Protein AF-A0A9W6UZD1-F1 (afdb_monomer_lite)

Sequence (83 aa):
MLPVSEMRGFQRAPRGFIMCEHWPPCPPATAPEHGSARLVAYHPEQGWGLLCNGVVIFDDGGELPPGDRLVSLSRLQAAAPVG

Organism: NCBI:txid115335

Radius of gyration: 20.05 Å; chains: 1; bounding box: 58×26×63 Å

InterPro domains:
  IPR046041 Protein of unknown function DUF5999 [PF19462] (20-75)

pLDDT: mean 73.69, std 17.37, range [39.34, 94.56]

Foldseek 3Di:
DDDPVPPPPDPPDPDDFPQPPDPVTADALPDPCNVVADFPDDDVVVQWTAGSNGWIAGVVRDIDGNDPDDPPPPDPPPDDDDD

Secondary structure (DSSP, 8-state):
--------------S-------SSPPPPTTSTTGGGSPEEEEEGGGTEEEETTS-EEETTS-EE---S----------PPPP-

Structure (mmCIF, N/CA/C/O backbone):
data_AF-A0A9W6UZD1-F1
#
_entry.id   AF-A0A9W6UZD1-F1
#
loop_
_atom_site.group_PDB
_atom_site.id
_atom_site.type_symbol
_atom_site.label_atom_id
_atom_site.label_alt_id
_atom_site.label_comp_id
_atom_site.label_asym_id
_atom_site.label_entity_id
_atom_site.label_seq_id
_atom_site.pdbx_PDB_ins_code
_atom_site.Cartn_x
_atom_site.Cartn_y
_atom_site.Cartn_z
_atom_site.occupancy
_atom_site.B_iso_or_equiv
_atom_site.auth_seq_id
_atom_site.auth_comp_id
_atom_site.auth_asym_id
_atom_site.auth_atom_id
_atom_site.pdbx_PDB_model_num
ATOM 1 N N . MET A 1 1 ? 48.074 -11.649 -17.082 1.00 47.12 1 MET A N 1
ATOM 2 C CA . MET A 1 1 ? 47.374 -10.346 -17.082 1.00 47.12 1 MET A CA 1
ATOM 3 C C . MET A 1 1 ? 46.045 -10.517 -17.797 1.00 47.12 1 MET A C 1
ATOM 5 O O . MET A 1 1 ? 46.015 -10.470 -19.015 1.00 47.12 1 MET A O 1
ATOM 9 N N . LEU A 1 2 ? 44.976 -10.787 -17.050 1.00 39.34 2 LEU A N 1
ATOM 10 C CA . LEU A 1 2 ? 43.600 -10.770 -17.550 1.00 39.34 2 LEU A CA 1
ATOM 11 C C . LEU A 1 2 ? 42.736 -10.149 -16.441 1.00 39.34 2 LEU A C 1
ATOM 13 O O . LEU A 1 2 ? 42.541 -10.803 -15.417 1.00 39.34 2 LEU A O 1
ATOM 17 N N . PRO A 1 3 ? 42.284 -8.891 -16.573 1.00 56.38 3 PRO A N 1
ATOM 18 C CA . PRO A 1 3 ? 41.293 -8.320 -15.680 1.00 56.38 3 PRO A CA 1
ATOM 19 C C . PRO A 1 3 ? 39.911 -8.515 -16.305 1.00 56.38 3 PRO A C 1
ATOM 21 O O . PRO A 1 3 ? 39.557 -7.848 -17.272 1.00 56.38 3 PRO A O 1
ATOM 24 N N . VAL A 1 4 ? 39.118 -9.426 -15.751 1.00 47.50 4 VAL A N 1
ATOM 25 C CA . VAL A 1 4 ? 37.668 -9.424 -15.963 1.00 47.50 4 VAL A CA 1
ATOM 26 C C . VAL A 1 4 ? 37.054 -9.122 -14.608 1.00 47.50 4 VAL A C 1
ATOM 28 O O . VAL A 1 4 ? 36.788 -10.008 -13.801 1.00 47.50 4 VAL A O 1
ATOM 31 N N . SER A 1 5 ? 36.898 -7.827 -14.343 1.00 44.59 5 SER A N 1
ATOM 32 C CA . SER A 1 5 ? 36.187 -7.235 -13.206 1.00 44.59 5 SER A CA 1
ATOM 33 C C . SER A 1 5 ? 34.677 -7.515 -13.255 1.00 44.59 5 SER A C 1
ATOM 35 O O . SER A 1 5 ? 33.861 -6.645 -12.964 1.00 44.59 5 SER A O 1
ATOM 37 N N . GLU A 1 6 ? 34.280 -8.732 -13.616 1.00 50.84 6 GLU A N 1
ATOM 38 C CA . GLU A 1 6 ? 32.886 -9.151 -13.708 1.00 50.84 6 GLU A CA 1
ATOM 39 C C . GLU A 1 6 ? 32.440 -9.735 -12.364 1.00 50.84 6 GLU A C 1
ATOM 41 O O . GLU A 1 6 ? 31.979 -10.868 -12.256 1.00 50.84 6 GLU A O 1
ATOM 46 N N . MET A 1 7 ? 32.549 -8.933 -11.304 1.00 45.44 7 MET A N 1
ATOM 47 C CA . MET A 1 7 ? 31.752 -9.154 -10.099 1.00 45.44 7 MET A CA 1
ATOM 48 C C . MET A 1 7 ? 30.355 -8.569 -10.314 1.00 45.44 7 MET A C 1
ATOM 50 O O . MET A 1 7 ? 29.876 -7.743 -9.538 1.00 45.44 7 MET A O 1
ATOM 54 N N . ARG A 1 8 ? 29.667 -9.025 -11.370 1.00 55.22 8 ARG A N 1
ATOM 55 C CA . ARG A 1 8 ? 28.204 -8.997 -11.389 1.00 55.22 8 ARG A CA 1
ATOM 56 C C . ARG A 1 8 ? 27.773 -10.033 -10.367 1.00 55.22 8 ARG A C 1
ATOM 58 O O . ARG A 1 8 ? 27.599 -11.207 -10.680 1.00 55.22 8 ARG A O 1
ATOM 65 N N . GLY A 1 9 ? 27.734 -9.575 -9.115 1.00 45.53 9 GLY A N 1
ATOM 66 C CA . GLY A 1 9 ? 27.255 -10.326 -7.975 1.00 45.53 9 GLY A CA 1
ATOM 67 C C . GLY A 1 9 ? 25.983 -11.036 -8.388 1.00 45.53 9 GLY A C 1
ATOM 68 O O . GLY A 1 9 ? 25.024 -10.392 -8.808 1.00 45.53 9 GLY A O 1
ATOM 69 N N . PHE A 1 10 ? 26.068 -12.362 -8.345 1.00 43.69 10 PHE A N 1
ATOM 70 C CA . PHE A 1 10 ? 24.995 -13.329 -8.463 1.00 43.69 10 PHE A CA 1
ATOM 71 C C . PHE A 1 10 ? 23.687 -12.667 -8.029 1.00 43.69 10 PHE A C 1
ATOM 73 O O . PHE A 1 10 ? 23.473 -12.459 -6.832 1.00 43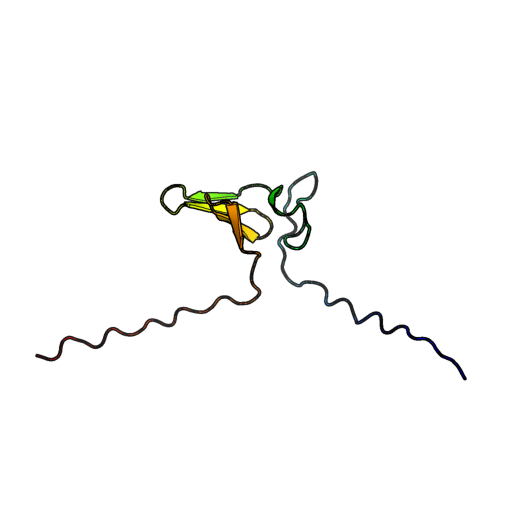.69 10 PHE A O 1
ATOM 80 N N . GLN A 1 11 ? 22.874 -12.230 -8.998 1.00 57.97 11 GLN A N 1
ATOM 81 C CA . GLN A 1 11 ? 21.576 -11.641 -8.709 1.00 57.97 11 GLN A CA 1
ATOM 82 C C . GLN A 1 11 ? 20.825 -12.712 -7.925 1.00 57.97 11 GLN A C 1
ATOM 84 O O . GLN A 1 11 ? 20.408 -13.729 -8.480 1.00 57.97 11 GLN A O 1
ATOM 89 N N . ARG A 1 12 ? 20.731 -12.534 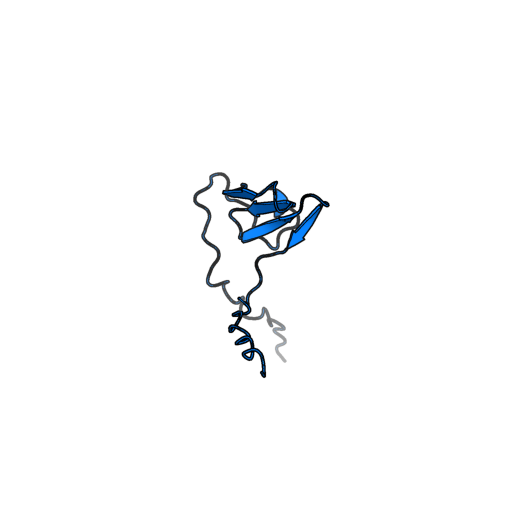-6.602 1.00 45.50 12 ARG A N 1
ATOM 90 C CA . ARG A 1 12 ? 19.829 -13.309 -5.762 1.00 45.50 12 ARG A CA 1
ATOM 91 C C . ARG A 1 12 ? 18.455 -13.093 -6.371 1.00 45.50 12 ARG A C 1
ATOM 93 O O . ARG A 1 12 ? 17.886 -12.017 -6.228 1.00 45.50 12 ARG A O 1
ATOM 100 N N . ALA A 1 13 ? 17.963 -14.092 -7.096 1.00 46.81 13 ALA A N 1
ATOM 101 C CA . ALA A 1 13 ? 16.586 -14.116 -7.542 1.00 46.81 13 ALA A CA 1
ATOM 102 C C . ALA A 1 13 ? 15.709 -13.917 -6.294 1.00 46.81 13 ALA A C 1
ATOM 104 O O . ALA A 1 13 ? 15.851 -14.710 -5.352 1.00 46.81 13 ALA A O 1
ATOM 105 N N . PRO A 1 14 ? 14.861 -12.874 -6.231 1.00 47.00 14 PRO A N 1
ATOM 106 C CA . PRO A 1 14 ? 13.970 -12.704 -5.099 1.00 47.00 14 PRO A CA 1
ATOM 107 C C . PRO A 1 14 ? 12.991 -13.881 -5.098 1.00 47.00 14 PRO A C 1
ATOM 109 O O . PRO A 1 14 ? 12.111 -14.000 -5.950 1.00 47.00 14 PRO A O 1
ATOM 112 N N . ARG A 1 15 ? 13.188 -14.808 -4.157 1.00 55.56 15 ARG A N 1
ATOM 113 C CA . ARG A 1 15 ? 12.225 -15.867 -3.871 1.00 55.56 15 ARG A CA 1
ATOM 114 C C . ARG A 1 15 ? 11.092 -15.238 -3.068 1.00 55.56 15 ARG A C 1
ATOM 116 O O . ARG A 1 15 ? 11.212 -15.121 -1.856 1.00 55.56 15 ARG A O 1
ATOM 123 N N . GLY A 1 16 ? 10.013 -14.876 -3.758 1.00 51.88 16 GLY A N 1
ATOM 124 C CA . GLY A 1 16 ? 8.727 -14.570 -3.130 1.00 51.88 16 GLY A CA 1
ATOM 125 C C . GLY A 1 16 ? 8.254 -13.131 -3.294 1.00 51.88 16 GLY A C 1
ATOM 126 O O . GLY A 1 16 ? 8.058 -12.441 -2.308 1.00 51.88 16 GLY A O 1
ATOM 127 N N . PHE A 1 17 ? 7.988 -12.707 -4.527 1.00 50.78 17 PHE A N 1
ATOM 128 C CA . PHE A 1 17 ? 6.932 -11.729 -4.776 1.00 50.78 17 PHE A CA 1
ATOM 129 C C . PHE A 1 17 ? 5.898 -12.440 -5.630 1.00 50.78 17 PHE A C 1
ATOM 131 O O . PHE A 1 17 ? 6.245 -12.974 -6.684 1.00 50.78 17 PHE A O 1
ATOM 138 N N . ILE A 1 18 ? 4.661 -12.532 -5.134 1.00 56.44 18 ILE A N 1
ATOM 139 C CA . ILE A 1 18 ? 3.525 -13.001 -5.926 1.00 56.44 18 ILE A CA 1
ATOM 140 C C . ILE A 1 18 ? 3.554 -12.164 -7.202 1.00 56.44 18 ILE A C 1
ATOM 142 O O . ILE A 1 18 ? 3.388 -10.945 -7.148 1.00 56.44 18 ILE A O 1
ATOM 146 N N . MET A 1 19 ? 3.856 -12.808 -8.329 1.00 65.69 19 MET A N 1
ATOM 147 C CA . MET A 1 19 ? 3.684 -12.215 -9.646 1.00 65.69 19 MET A CA 1
ATOM 148 C C . MET A 1 19 ? 2.202 -11.887 -9.716 1.00 65.69 19 MET A C 1
ATOM 150 O O . MET A 1 19 ? 1.379 -12.784 -9.876 1.00 65.69 19 MET A O 1
ATOM 154 N N . CYS A 1 20 ? 1.859 -10.635 -9.427 1.00 72.00 20 CYS A N 1
ATOM 155 C CA . CYS A 1 20 ? 0.479 -10.203 -9.406 1.00 72.00 20 CYS A CA 1
ATOM 156 C C . CYS A 1 20 ? -0.117 -10.549 -10.772 1.00 72.00 20 CYS A C 1
ATOM 158 O O . CYS A 1 20 ? 0.478 -10.201 -11.788 1.00 72.00 20 CYS A O 1
ATOM 160 N N . GLU A 1 21 ? -1.280 -11.194 -10.816 1.00 77.19 21 GLU A N 1
ATOM 161 C CA . GLU A 1 21 ? -1.944 -11.595 -12.071 1.00 77.19 21 GLU A CA 1
ATOM 162 C C . GLU A 1 21 ? -2.556 -10.396 -12.830 1.00 77.19 21 GLU A C 1
ATOM 164 O O . GLU A 1 21 ? -3.407 -10.545 -13.703 1.00 77.19 21 GLU A O 1
ATOM 169 N N . HIS A 1 22 ? -2.138 -9.177 -12.484 1.00 80.44 22 HIS A N 1
ATOM 170 C CA . HIS A 1 22 ? -2.605 -7.939 -13.080 1.00 80.44 22 HIS A CA 1
ATOM 171 C C . HIS A 1 22 ? -1.943 -7.705 -14.443 1.00 80.44 22 HIS A C 1
ATOM 173 O O . HIS A 1 22 ? -0.741 -7.910 -14.616 1.00 80.44 22 HIS A O 1
ATOM 179 N N . TRP A 1 23 ? -2.736 -7.218 -15.399 1.00 77.00 23 TRP A N 1
ATOM 180 C CA . TRP A 1 23 ? -2.260 -6.719 -16.684 1.00 77.00 23 TRP A CA 1
ATOM 181 C C . TRP A 1 23 ? -2.679 -5.250 -16.850 1.00 77.00 23 TRP A C 1
ATOM 183 O O . TRP A 1 23 ? -3.880 -4.969 -16.786 1.00 77.00 23 TRP A O 1
ATOM 193 N N . PRO A 1 24 ? -1.742 -4.310 -17.079 1.00 83.06 24 PRO A N 1
ATOM 194 C CA . PRO A 1 24 ? -0.284 -4.484 -17.115 1.00 83.06 24 PRO A CA 1
ATOM 195 C C . PRO A 1 24 ? 0.299 -4.948 -15.763 1.00 83.06 24 PRO A C 1
ATOM 197 O O . PRO A 1 24 ? -0.345 -4.759 -14.727 1.00 83.06 24 PRO A O 1
ATOM 200 N N . PRO A 1 25 ? 1.498 -5.567 -15.762 1.00 83.00 25 PRO A N 1
ATOM 201 C CA . PRO A 1 25 ? 2.126 -6.045 -14.534 1.00 83.00 25 PRO A CA 1
ATOM 202 C C . PRO A 1 25 ? 2.358 -4.891 -13.559 1.00 83.00 25 PRO A C 1
ATOM 204 O O . PRO A 1 25 ? 2.763 -3.796 -13.951 1.00 83.00 25 PRO A O 1
ATOM 207 N N . CYS A 1 26 ? 2.109 -5.144 -12.274 1.00 86.50 26 CYS A N 1
ATOM 208 C CA . CYS A 1 26 ? 2.333 -4.138 -11.245 1.00 86.50 26 CYS A CA 1
ATOM 209 C C . CYS A 1 26 ? 3.831 -3.887 -11.025 1.00 86.50 26 CYS A C 1
ATOM 211 O O . CYS A 1 26 ? 4.628 -4.831 -11.086 1.00 86.50 26 CYS A O 1
ATOM 213 N N . PRO A 1 27 ? 4.218 -2.638 -10.718 1.00 87.75 27 PRO A N 1
ATOM 214 C CA . PRO A 1 27 ? 5.603 -2.317 -10.428 1.00 87.75 27 PRO A CA 1
ATOM 215 C C . PRO A 1 27 ? 6.079 -3.044 -9.160 1.00 87.75 27 PRO A C 1
ATOM 217 O O . PRO A 1 27 ? 5.310 -3.200 -8.199 1.00 87.75 27 PRO A O 1
ATOM 220 N N . PRO A 1 28 ? 7.348 -3.491 -9.128 1.00 84.38 28 PRO A N 1
ATOM 221 C CA . PRO A 1 28 ? 7.909 -4.136 -7.951 1.00 84.38 28 PRO A CA 1
ATOM 222 C C . PRO A 1 28 ? 7.987 -3.140 -6.794 1.00 84.38 28 PRO A C 1
ATOM 224 O O . PRO A 1 28 ? 8.143 -1.940 -7.007 1.00 84.38 28 PRO A O 1
ATOM 227 N N . ALA A 1 29 ? 7.944 -3.645 -5.563 1.00 86.06 29 ALA A N 1
ATOM 228 C CA . ALA A 1 29 ? 7.965 -2.813 -4.361 1.00 86.06 29 ALA A CA 1
ATOM 229 C C . ALA A 1 29 ? 9.221 -1.932 -4.209 1.00 86.06 29 ALA A C 1
ATOM 231 O O . ALA A 1 29 ? 9.216 -0.965 -3.462 1.00 86.06 29 ALA A O 1
ATOM 232 N N . THR A 1 30 ? 10.304 -2.260 -4.917 1.00 82.94 30 THR A N 1
ATOM 233 C CA . THR A 1 30 ? 11.563 -1.502 -4.914 1.00 82.94 30 THR A CA 1
ATOM 234 C C . THR A 1 30 ? 11.637 -0.432 -6.008 1.00 82.94 30 THR A C 1
ATOM 236 O O . THR A 1 30 ? 12.641 0.272 -6.094 1.00 82.94 30 THR A O 1
ATOM 239 N N . ALA A 1 31 ? 10.647 -0.350 -6.904 1.00 85.00 31 ALA A N 1
ATOM 240 C CA . ALA A 1 31 ? 10.616 0.661 -7.961 1.00 85.00 31 ALA A CA 1
ATOM 241 C C . ALA A 1 31 ? 10.147 2.018 -7.409 1.00 85.00 31 ALA A C 1
ATOM 243 O O . ALA A 1 31 ? 9.358 2.044 -6.470 1.00 85.00 31 ALA A O 1
ATOM 244 N N . PRO A 1 32 ? 10.553 3.153 -8.003 1.00 86.56 32 PRO A N 1
ATOM 245 C CA . PRO A 1 32 ? 10.068 4.476 -7.592 1.00 86.56 32 PRO A CA 1
ATOM 246 C C . PRO A 1 32 ? 8.552 4.642 -7.781 1.00 86.56 32 PRO A C 1
ATOM 248 O O . PRO A 1 32 ? 7.915 5.414 -7.079 1.00 86.56 32 PRO A O 1
ATOM 251 N N . GLU A 1 33 ? 7.962 3.895 -8.712 1.00 87.62 33 GLU A N 1
ATOM 252 C CA . GLU A 1 33 ? 6.525 3.894 -8.994 1.00 87.62 33 GLU A CA 1
ATOM 253 C C . GLU A 1 33 ? 5.751 2.787 -8.252 1.00 87.62 33 GLU A C 1
ATOM 255 O O . GLU A 1 33 ? 4.603 2.503 -8.596 1.00 87.62 33 GLU A O 1
ATOM 260 N N . HIS A 1 34 ? 6.337 2.150 -7.227 1.00 86.88 34 HIS A N 1
ATOM 261 C CA . HIS A 1 34 ? 5.706 1.045 -6.489 1.00 86.88 34 HIS A CA 1
ATOM 262 C C . HIS A 1 34 ? 4.326 1.405 -5.904 1.00 86.88 34 HIS A C 1
ATOM 264 O O . HIS A 1 34 ? 3.473 0.523 -5.778 1.00 86.88 34 HIS A O 1
ATOM 270 N N . GLY A 1 35 ? 4.091 2.686 -5.587 1.00 86.81 35 GLY A N 1
ATOM 271 C CA . GLY A 1 35 ? 2.821 3.204 -5.067 1.00 86.81 35 GLY A CA 1
ATOM 272 C C . GLY A 1 35 ? 1.677 3.173 -6.086 1.00 86.81 35 GLY A C 1
ATOM 273 O O . GLY A 1 35 ? 0.518 3.333 -5.719 1.00 86.81 35 GLY A O 1
ATOM 274 N N . SER A 1 36 ? 1.983 2.923 -7.362 1.00 88.94 36 SER A N 1
ATOM 275 C CA . SER A 1 36 ? 0.990 2.744 -8.430 1.00 88.94 36 SER A CA 1
ATOM 276 C C . SER A 1 36 ? 0.474 1.301 -8.544 1.00 88.94 36 SER A C 1
ATOM 278 O O . SER A 1 36 ? -0.348 1.005 -9.412 1.00 88.94 36 SER A O 1
ATOM 280 N N . ALA A 1 37 ? 0.943 0.379 -7.695 1.00 90.06 37 ALA A N 1
ATOM 281 C CA . ALA A 1 37 ? 0.397 -0.973 -7.627 1.00 90.06 37 ALA A CA 1
ATOM 282 C C . ALA A 1 37 ? -1.062 -0.981 -7.129 1.00 90.06 37 ALA A C 1
ATOM 284 O O . ALA A 1 37 ? -1.550 -0.042 -6.500 1.00 90.06 37 ALA A O 1
ATOM 285 N N . ARG A 1 38 ? -1.794 -2.058 -7.431 1.00 90.25 38 ARG A N 1
ATOM 286 C CA . ARG A 1 38 ? -3.224 -2.155 -7.115 1.00 90.25 38 ARG A CA 1
ATOM 287 C C . ARG A 1 38 ? -3.436 -2.333 -5.610 1.00 90.25 38 ARG A C 1
ATOM 289 O O . ARG A 1 38 ? -2.877 -3.251 -5.016 1.00 90.25 38 ARG A O 1
ATOM 296 N N . LEU A 1 39 ? -4.301 -1.509 -5.023 1.00 91.50 39 LEU A N 1
ATOM 297 C CA . LEU A 1 39 ? -4.780 -1.666 -3.649 1.00 91.50 39 LEU A CA 1
ATOM 298 C C . LEU A 1 39 ? -5.615 -2.949 -3.521 1.00 91.50 39 LEU A C 1
ATOM 300 O O . LEU A 1 39 ? -6.591 -3.123 -4.254 1.00 91.50 39 LEU A O 1
ATOM 304 N N . VAL A 1 40 ? -5.227 -3.836 -2.605 1.00 91.88 40 VAL A N 1
ATOM 305 C CA . VAL A 1 40 ? -5.903 -5.122 -2.342 1.00 91.88 40 VAL A CA 1
ATOM 306 C C . VAL A 1 40 ? -6.592 -5.168 -0.980 1.00 91.88 40 VAL A C 1
ATOM 308 O O . VAL A 1 40 ? -7.533 -5.935 -0.808 1.00 91.88 40 VAL A O 1
ATOM 311 N N . ALA A 1 41 ? -6.176 -4.324 -0.035 1.00 90.94 41 ALA A N 1
ATOM 312 C CA . ALA A 1 41 ? -6.882 -4.108 1.223 1.00 90.94 41 ALA A CA 1
ATOM 313 C C . ALA A 1 41 ? -6.789 -2.637 1.627 1.00 90.94 41 ALA A C 1
ATOM 315 O O . ALA A 1 41 ? -5.768 -1.993 1.388 1.00 90.94 41 ALA A O 1
ATOM 316 N N . TYR A 1 42 ? -7.841 -2.115 2.249 1.00 94.56 42 TYR A N 1
ATOM 317 C CA . TYR A 1 42 ? -7.863 -0.757 2.778 1.00 94.56 42 TYR A CA 1
ATOM 318 C C . TYR A 1 42 ? -8.576 -0.733 4.122 1.00 94.56 42 TYR A C 1
ATOM 320 O O . TYR A 1 42 ? -9.702 -1.218 4.236 1.00 94.56 42 TYR A O 1
ATOM 328 N N . HIS A 1 43 ? -7.908 -0.168 5.122 1.00 91.81 43 HIS A N 1
ATOM 329 C CA . HIS A 1 43 ? -8.385 -0.051 6.491 1.00 91.81 43 HIS A CA 1
ATOM 330 C C . HIS A 1 43 ? -8.358 1.425 6.901 1.00 91.81 43 HIS A C 1
ATOM 332 O O . HIS A 1 43 ? -7.412 1.864 7.559 1.00 91.81 43 HIS A O 1
ATOM 338 N N . PRO A 1 44 ? -9.395 2.203 6.537 1.00 90.00 44 PRO A N 1
ATOM 339 C CA . PRO A 1 44 ? -9.456 3.627 6.867 1.00 90.00 44 PRO A CA 1
ATOM 340 C C . PRO A 1 44 ? -9.474 3.858 8.381 1.00 90.00 44 PRO A C 1
ATOM 342 O O . PRO A 1 44 ? -8.880 4.808 8.870 1.00 90.00 44 PRO A O 1
ATOM 345 N N . GLU A 1 45 ? -10.084 2.944 9.141 1.00 94.25 45 GLU A N 1
ATOM 346 C CA . GLU A 1 45 ? -10.123 2.998 10.607 1.00 94.25 45 GLU A CA 1
ATOM 347 C C . GLU A 1 45 ? -8.729 2.899 11.263 1.00 94.25 45 GLU A C 1
ATOM 349 O O . GLU A 1 45 ? -8.556 3.325 12.401 1.00 94.25 45 GLU A O 1
ATOM 354 N N . GLN A 1 46 ? -7.735 2.362 10.546 1.00 91.00 46 GLN A N 1
ATOM 355 C CA . GLN A 1 46 ? -6.343 2.231 10.994 1.00 91.00 46 GLN A CA 1
ATOM 356 C C . GLN A 1 46 ? -5.374 3.103 10.177 1.00 91.00 46 GLN A C 1
ATOM 358 O O . GLN A 1 46 ? -4.175 3.088 10.450 1.00 91.00 46 GLN A O 1
ATOM 363 N N . GLY A 1 47 ? -5.871 3.840 9.179 1.00 93.06 47 GLY A N 1
ATOM 364 C CA . GLY A 1 47 ? -5.075 4.744 8.348 1.00 93.06 47 GLY A CA 1
ATOM 365 C C . GLY A 1 47 ? -4.087 4.059 7.400 1.00 93.06 47 GLY A C 1
ATOM 366 O O . GLY A 1 47 ? -3.056 4.655 7.092 1.00 93.06 47 GLY A O 1
ATOM 367 N N . TRP A 1 48 ? -4.349 2.824 6.946 1.00 94.50 48 TRP A N 1
ATOM 368 C CA . TRP A 1 48 ? -3.445 2.123 6.023 1.00 94.50 48 TRP A CA 1
ATOM 369 C C . TRP A 1 48 ? -4.147 1.346 4.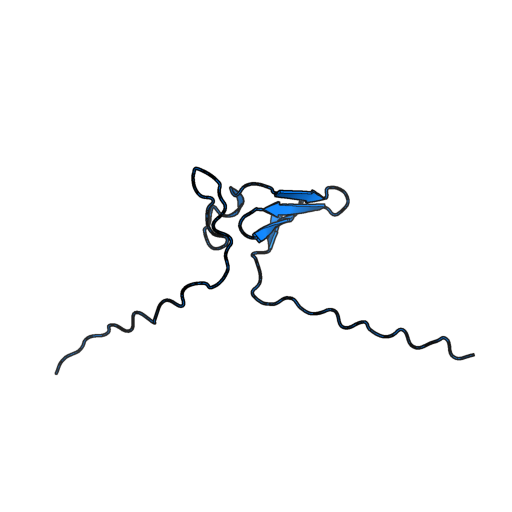904 1.00 94.50 48 TRP A C 1
ATOM 371 O O . TRP A 1 48 ? -5.314 0.958 4.996 1.00 94.50 48 TRP A O 1
ATOM 381 N N . GLY A 1 49 ? -3.401 1.086 3.832 1.00 93.62 49 GLY A N 1
ATOM 382 C CA . GLY A 1 49 ? -3.787 0.242 2.707 1.00 93.62 49 GLY A CA 1
ATOM 383 C C . GLY A 1 49 ? -2.652 -0.686 2.280 1.00 93.62 49 GLY A C 1
ATOM 384 O O . GLY A 1 49 ? -1.487 -0.325 2.376 1.00 93.62 49 GLY A O 1
ATOM 385 N N . LEU A 1 50 ? -2.977 -1.890 1.814 1.00 92.25 50 LEU A N 1
ATOM 386 C CA . LEU A 1 50 ? -2.007 -2.860 1.300 1.00 92.25 50 LEU A CA 1
ATOM 387 C C . LEU A 1 50 ? -2.114 -2.941 -0.220 1.00 92.25 50 LEU A C 1
ATOM 389 O O . LEU A 1 50 ? -3.195 -3.194 -0.761 1.00 92.25 50 LEU A O 1
ATOM 393 N N . LEU A 1 51 ? -0.987 -2.771 -0.902 1.00 91.75 51 LEU A N 1
ATOM 394 C CA . LEU A 1 51 ? -0.848 -2.955 -2.340 1.00 91.75 51 LEU A CA 1
ATOM 395 C C . LEU A 1 51 ? -0.473 -4.405 -2.669 1.00 91.75 51 LEU A C 1
ATOM 397 O O . LEU A 1 51 ? 0.169 -5.107 -1.888 1.00 91.75 51 LEU A O 1
ATOM 401 N N . CYS A 1 52 ? -0.843 -4.866 -3.862 1.00 89.50 52 CYS A N 1
ATOM 402 C CA . CYS A 1 52 ? -0.611 -6.243 -4.304 1.00 89.50 52 CYS A CA 1
ATOM 403 C C . CYS A 1 52 ? 0.874 -6.633 -4.388 1.00 89.50 52 CYS A C 1
ATOM 405 O O . CYS A 1 52 ? 1.206 -7.811 -4.297 1.00 89.50 52 CYS A O 1
ATOM 407 N N . ASN A 1 53 ? 1.770 -5.653 -4.539 1.00 86.62 53 ASN A N 1
ATOM 408 C CA . ASN A 1 53 ? 3.220 -5.855 -4.521 1.00 86.62 53 ASN A CA 1
ATOM 409 C C . ASN A 1 53 ? 3.797 -5.967 -3.094 1.00 86.62 53 ASN A C 1
ATOM 411 O O . ASN A 1 53 ? 5.011 -6.088 -2.943 1.00 86.62 53 ASN A O 1
ATOM 415 N N . GLY A 1 54 ? 2.948 -5.937 -2.062 1.00 88.00 54 GLY A N 1
ATOM 416 C CA . GLY A 1 54 ? 3.333 -6.058 -0.658 1.00 88.00 54 GLY A CA 1
ATOM 417 C C . GLY A 1 54 ? 3.700 -4.737 0.017 1.00 88.00 54 GLY A C 1
ATOM 418 O O . GLY A 1 54 ? 4.076 -4.760 1.186 1.00 88.00 54 GLY A O 1
ATOM 419 N N . VAL A 1 55 ? 3.597 -3.602 -0.682 1.00 89.75 55 VAL A N 1
ATOM 420 C CA . VAL A 1 55 ? 3.795 -2.278 -0.075 1.00 89.75 55 VAL A CA 1
ATOM 421 C C . VAL A 1 55 ? 2.568 -1.902 0.746 1.00 89.75 55 VAL A C 1
ATOM 423 O O . VAL A 1 55 ? 1.440 -1.998 0.261 1.00 89.75 55 VAL A O 1
ATOM 426 N N . VAL A 1 56 ? 2.785 -1.440 1.973 1.00 91.38 56 VAL A N 1
ATOM 427 C CA . VAL A 1 56 ? 1.743 -0.806 2.785 1.00 91.38 56 VAL A CA 1
ATOM 428 C C . VAL A 1 56 ? 1.851 0.704 2.619 1.00 91.38 56 VAL A C 1
ATOM 430 O O . VAL A 1 56 ? 2.928 1.267 2.786 1.00 91.38 56 VAL A O 1
ATOM 433 N N . ILE A 1 57 ? 0.741 1.354 2.298 1.00 92.12 57 ILE A N 1
ATOM 434 C CA . ILE A 1 57 ? 0.615 2.810 2.237 1.00 92.12 57 ILE A CA 1
ATOM 435 C C . ILE A 1 57 ? -0.138 3.308 3.467 1.00 92.12 57 ILE A C 1
ATOM 437 O O . ILE A 1 57 ? -1.087 2.663 3.915 1.00 92.12 57 ILE A O 1
ATOM 441 N N . PHE A 1 58 ? 0.275 4.448 4.003 1.00 92.31 58 PHE A N 1
ATOM 442 C CA . PHE A 1 58 ? -0.387 5.128 5.112 1.00 92.31 58 PHE A CA 1
ATOM 443 C C . PHE A 1 58 ? -1.080 6.393 4.612 1.00 92.31 58 PHE A C 1
ATOM 445 O O . PHE A 1 58 ? -0.637 7.010 3.643 1.00 92.31 58 PHE A O 1
ATOM 452 N N . ASP A 1 59 ? -2.152 6.791 5.289 1.00 91.19 59 ASP A N 1
ATOM 453 C CA . ASP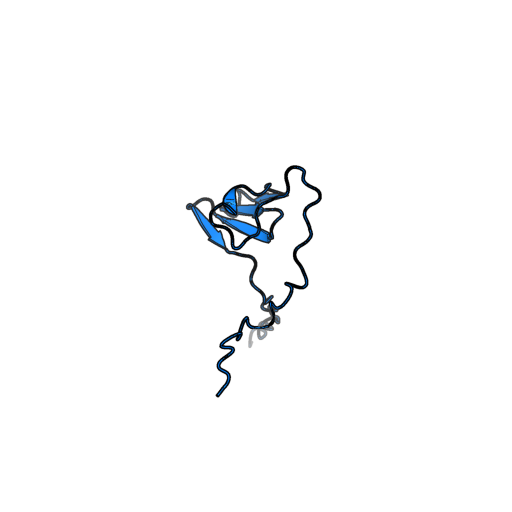 A 1 59 ? -2.931 7.984 4.930 1.00 91.19 59 ASP A CA 1
ATOM 454 C C . ASP A 1 59 ? -2.091 9.277 5.034 1.00 91.19 59 ASP A C 1
ATOM 456 O O . ASP A 1 59 ? -2.230 10.184 4.218 1.00 91.19 59 ASP A O 1
ATOM 460 N N . ASP A 1 60 ? -1.109 9.304 5.945 1.00 89.56 60 ASP A N 1
ATOM 461 C CA . ASP A 1 60 ? -0.133 10.396 6.102 1.00 89.56 60 ASP A CA 1
ATOM 462 C C . ASP A 1 60 ? 0.921 10.472 4.972 1.00 89.56 60 ASP A C 1
ATOM 464 O O . ASP A 1 60 ? 1.901 11.213 5.070 1.00 89.56 60 ASP A O 1
ATOM 468 N N . GLY A 1 61 ? 0.765 9.684 3.902 1.00 85.25 61 GLY A N 1
ATOM 469 C CA . GLY A 1 61 ? 1.700 9.624 2.773 1.00 85.25 61 GLY A CA 1
ATOM 470 C C . GLY A 1 61 ? 2.961 8.801 3.045 1.00 85.25 61 GLY A C 1
ATOM 471 O O . GLY A 1 61 ? 3.879 8.794 2.227 1.00 85.25 61 GLY A O 1
ATOM 472 N N . GLY A 1 62 ? 3.019 8.110 4.185 1.00 88.75 62 GLY A N 1
ATOM 473 C CA . GLY A 1 62 ? 4.069 7.144 4.482 1.00 88.75 62 GLY A CA 1
ATOM 474 C C . GLY A 1 62 ? 3.917 5.863 3.661 1.00 88.75 62 GLY A C 1
ATOM 475 O O . GLY A 1 62 ? 2.815 5.460 3.291 1.00 88.75 62 GLY A O 1
ATOM 476 N N . GLU A 1 63 ? 5.029 5.174 3.438 1.00 90.38 63 GLU A N 1
ATOM 477 C CA . GLU A 1 63 ? 5.080 3.872 2.777 1.00 90.38 63 GLU A CA 1
ATOM 478 C C . GLU A 1 63 ? 5.964 2.917 3.583 1.00 90.38 63 GLU A C 1
ATOM 480 O O . GLU A 1 63 ? 6.996 3.302 4.141 1.00 90.38 63 GLU A O 1
ATOM 485 N N . LEU A 1 64 ? 5.548 1.658 3.664 1.00 87.62 64 LEU A N 1
ATOM 486 C CA . LEU A 1 64 ? 6.351 0.580 4.212 1.00 87.62 64 LEU A CA 1
ATOM 487 C C . LEU A 1 64 ? 6.518 -0.488 3.132 1.00 87.62 64 LEU A C 1
ATOM 489 O O . LEU A 1 64 ? 5.563 -1.209 2.821 1.00 87.62 64 LEU A O 1
ATOM 493 N N . PRO A 1 65 ? 7.728 -0.608 2.561 1.00 83.88 65 PRO A N 1
ATOM 494 C CA . PRO A 1 65 ? 8.048 -1.697 1.664 1.00 83.88 65 PRO A CA 1
ATOM 495 C C . PRO A 1 65 ? 7.840 -3.053 2.355 1.00 83.88 65 PRO A C 1
ATOM 497 O O . PRO A 1 65 ? 7.984 -3.162 3.578 1.00 83.88 65 PRO A O 1
ATOM 500 N N . PRO A 1 66 ? 7.558 -4.112 1.586 1.00 80.38 66 PRO A N 1
ATOM 501 C CA . PRO A 1 66 ? 7.509 -5.470 2.099 1.00 80.38 66 PRO A CA 1
ATOM 502 C C . PRO A 1 66 ? 8.864 -5.813 2.725 1.00 80.38 66 PRO A C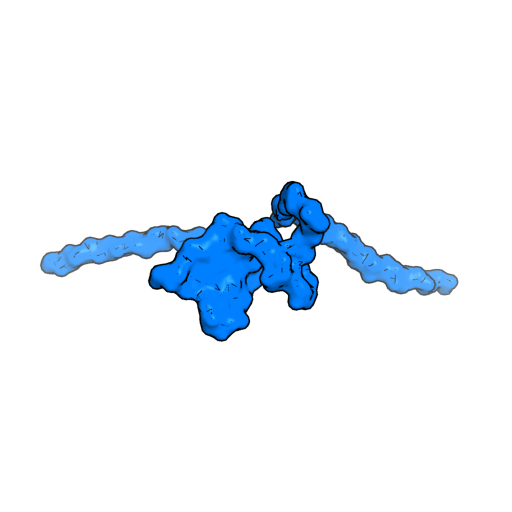 1
ATOM 504 O O . PRO A 1 66 ? 9.874 -5.925 2.034 1.00 80.38 66 PRO A O 1
ATOM 507 N N . GLY A 1 67 ? 8.887 -5.938 4.050 1.00 71.50 67 GLY A N 1
ATOM 508 C CA . GLY A 1 67 ? 10.084 -6.315 4.789 1.00 71.50 67 GLY A CA 1
ATOM 509 C C . GLY A 1 67 ? 10.341 -7.818 4.714 1.00 71.50 67 GLY A C 1
ATOM 510 O O . GLY A 1 67 ? 9.417 -8.626 4.782 1.00 71.50 67 GLY A O 1
ATOM 511 N N . ASP A 1 68 ? 11.612 -8.213 4.671 1.00 59.09 68 ASP A N 1
ATOM 512 C CA . ASP A 1 68 ? 12.029 -9.622 4.609 1.00 59.09 68 ASP A CA 1
ATOM 513 C C . ASP A 1 68 ? 11.818 -10.402 5.922 1.00 59.09 68 ASP A C 1
ATOM 515 O O . ASP A 1 68 ? 12.189 -11.574 6.031 1.00 59.09 68 ASP A O 1
ATOM 519 N N . ARG A 1 69 ? 11.283 -9.764 6.971 1.00 55.25 69 ARG A N 1
ATOM 520 C CA . ARG A 1 69 ? 11.252 -10.343 8.314 1.00 55.25 69 ARG A CA 1
ATOM 521 C C . ARG A 1 69 ? 9.945 -10.041 9.029 1.00 55.25 69 ARG A C 1
ATOM 523 O O . ARG A 1 69 ? 9.780 -8.989 9.638 1.00 55.25 69 ARG A O 1
ATOM 530 N N . LEU A 1 70 ? 9.051 -11.028 9.028 1.00 57.56 70 LEU A N 1
ATOM 531 C CA . LEU A 1 70 ? 7.996 -11.116 10.031 1.00 57.56 70 LEU A CA 1
ATOM 532 C C . LEU A 1 70 ? 8.667 -11.172 11.406 1.00 57.56 70 LEU A C 1
ATOM 534 O O . LEU A 1 70 ? 9.350 -12.143 11.746 1.00 57.56 70 LEU A O 1
ATOM 538 N N . VAL A 1 71 ? 8.509 -10.115 12.197 1.00 59.00 71 VAL A N 1
ATOM 539 C CA . VAL A 1 71 ? 8.873 -10.161 13.610 1.00 59.00 71 VAL A CA 1
ATOM 540 C C . VAL A 1 71 ? 7.752 -10.932 14.294 1.00 59.00 71 VAL A C 1
ATOM 542 O O . VAL A 1 71 ? 6.644 -10.427 14.449 1.00 59.00 71 VAL A O 1
ATOM 545 N N . SER A 1 72 ? 8.001 -12.198 14.629 1.00 53.34 72 SER A N 1
ATOM 546 C CA . SER A 1 72 ? 7.039 -12.984 15.397 1.00 53.34 72 SER A CA 1
ATOM 547 C C . SER A 1 72 ? 6.832 -12.296 16.745 1.00 53.34 72 SER A C 1
ATOM 549 O O . SER A 1 72 ? 7.756 -12.240 17.558 1.00 53.34 72 SER A O 1
ATOM 551 N N . LEU A 1 73 ? 5.631 -11.766 16.986 1.00 58.25 73 LEU A N 1
ATOM 552 C CA . LEU A 1 73 ? 5.221 -11.302 18.307 1.00 58.25 73 LEU A CA 1
ATOM 553 C C . LEU A 1 73 ? 5.001 -12.530 19.192 1.00 58.25 73 LEU A C 1
ATOM 555 O O . LEU A 1 73 ? 3.885 -13.025 19.351 1.00 58.25 73 LEU A O 1
ATOM 559 N N . SER A 1 74 ? 6.089 -13.053 19.755 1.00 70.00 74 SER A N 1
ATOM 560 C CA . SER A 1 74 ? 6.005 -14.016 20.845 1.00 70.00 74 SER A CA 1
ATOM 561 C C . SER A 1 74 ? 5.315 -13.320 22.012 1.00 70.00 74 SER A C 1
ATOM 563 O O . SER A 1 74 ? 5.835 -12.347 22.555 1.00 70.00 74 SER A O 1
ATOM 565 N N . ARG A 1 75 ? 4.110 -13.793 22.344 1.00 66.94 75 ARG A N 1
ATOM 566 C CA . ARG A 1 75 ? 3.265 -13.299 23.434 1.00 66.94 75 ARG A CA 1
ATOM 567 C C . ARG A 1 75 ? 4.124 -13.012 24.670 1.00 66.94 75 ARG A C 1
ATOM 569 O O . ARG A 1 75 ? 4.629 -13.946 25.287 1.00 66.94 75 ARG A O 1
ATOM 576 N N . LEU A 1 76 ? 4.251 -11.738 25.053 1.00 61.47 76 LEU A N 1
ATOM 577 C CA . LEU A 1 76 ? 4.610 -11.385 26.424 1.00 61.47 76 LEU A CA 1
ATOM 578 C C . LEU A 1 76 ? 3.503 -11.986 27.288 1.00 61.47 76 LEU A C 1
ATOM 580 O O . LEU A 1 76 ? 2.360 -11.526 27.268 1.00 61.47 76 LEU A O 1
ATOM 584 N N . GLN A 1 77 ? 3.799 -13.100 27.946 1.00 57.75 77 GLN A N 1
ATOM 585 C CA . GLN A 1 77 ? 2.887 -13.692 28.904 1.00 57.75 77 GLN A CA 1
ATOM 586 C C . GLN A 1 77 ? 2.730 -12.664 30.022 1.00 57.75 77 GLN A C 1
ATOM 588 O O . GLN A 1 77 ? 3.675 -12.413 30.765 1.00 57.75 77 GLN A O 1
ATOM 593 N N . ALA A 1 78 ? 1.567 -12.010 30.074 1.00 59.31 78 ALA A N 1
ATOM 594 C CA . ALA A 1 78 ? 1.209 -11.120 31.164 1.00 59.31 78 ALA A CA 1
ATOM 595 C C . ALA A 1 78 ? 1.415 -11.893 32.470 1.00 59.31 78 ALA A C 1
ATOM 597 O O . ALA A 1 78 ? 0.736 -12.893 32.716 1.00 59.31 78 ALA A O 1
ATOM 598 N N . ALA A 1 79 ? 2.410 -11.477 33.254 1.00 58.38 79 ALA A N 1
ATOM 599 C CA . ALA A 1 79 ? 2.588 -11.979 34.600 1.00 58.38 79 ALA A CA 1
ATOM 600 C C . ALA A 1 79 ? 1.291 -11.682 35.364 1.00 58.38 79 ALA A C 1
ATOM 602 O O . ALA A 1 79 ? 0.800 -10.553 35.351 1.00 58.38 79 ALA A O 1
ATOM 603 N N . ALA A 1 80 ? 0.705 -12.733 35.933 1.00 60.75 80 ALA A N 1
ATOM 604 C CA . ALA A 1 80 ? -0.521 -12.681 36.716 1.00 60.75 80 ALA A CA 1
ATOM 605 C C . ALA A 1 80 ? -0.437 -11.610 37.824 1.00 60.75 80 ALA A C 1
ATOM 607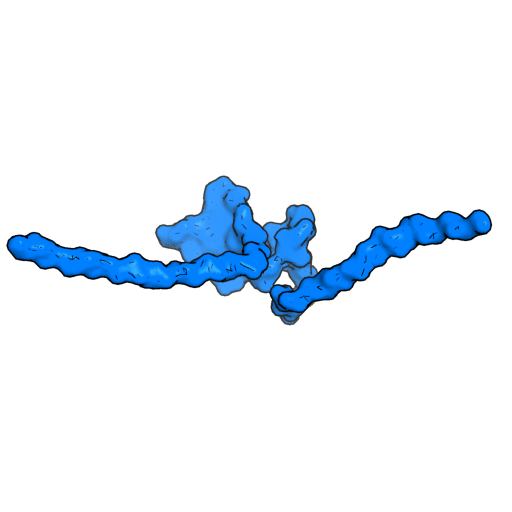 O O . ALA A 1 80 ? 0.666 -11.326 38.300 1.00 60.75 80 ALA A O 1
ATOM 608 N N . PRO A 1 81 ? -1.571 -11.030 38.263 1.00 58.00 81 PRO A N 1
ATOM 609 C CA . PRO A 1 81 ? -1.561 -10.115 39.397 1.00 58.00 81 PRO A CA 1
ATOM 610 C C . PRO A 1 81 ? -1.009 -10.846 40.626 1.00 58.00 81 PRO A C 1
ATOM 612 O O . PRO A 1 81 ? -1.530 -11.895 41.009 1.00 58.00 81 PRO A O 1
ATOM 615 N N . VAL A 1 82 ? 0.058 -10.307 41.223 1.00 65.25 82 VAL A N 1
ATOM 616 C CA . VAL A 1 82 ? 0.472 -10.719 42.565 1.00 65.25 82 VAL A CA 1
ATOM 617 C C . VAL A 1 82 ? -0.582 -10.162 43.524 1.00 65.25 82 VAL A C 1
ATOM 619 O O . VAL A 1 82 ? -0.854 -8.959 43.516 1.00 65.25 82 VAL A O 1
ATOM 622 N N . GLY A 1 83 ? -1.261 -11.068 44.225 1.00 60.62 83 GLY A N 1
ATOM 623 C CA . GLY A 1 83 ? -2.110 -10.727 45.365 1.00 60.62 83 GLY A CA 1
ATOM 624 C C . GLY A 1 83 ? -1.290 -10.337 46.583 1.00 60.62 83 GLY A C 1
ATOM 625 O O . GLY A 1 83 ? -0.062 -10.585 46.578 1.00 60.62 83 GLY A O 1
#